Protein AF-A0A317ZGD7-F1 (afdb_monomer)

Structure (mmCIF, N/CA/C/O backbone):
data_AF-A0A317ZGD7-F1
#
_entry.id   AF-A0A317ZGD7-F1
#
loop_
_atom_site.group_PDB
_atom_site.id
_atom_site.type_symbol
_atom_site.label_atom_id
_atom_site.label_alt_id
_atom_site.label_comp_id
_atom_site.label_asym_id
_atom_site.label_entity_id
_atom_site.label_seq_id
_atom_site.pdbx_PDB_ins_code
_atom_site.Cartn_x
_atom_site.Cartn_y
_atom_site.Cartn_z
_atom_site.occupancy
_atom_site.B_iso_or_equiv
_atom_site.auth_seq_id
_atom_site.auth_comp_id
_atom_site.auth_asym_id
_atom_site.auth_atom_id
_atom_site.pdbx_PDB_model_num
ATOM 1 N N . MET A 1 1 ? -47.350 8.343 36.292 1.00 54.88 1 MET A N 1
ATOM 2 C CA . MET A 1 1 ? -46.719 8.288 34.961 1.00 54.88 1 MET A CA 1
ATOM 3 C C . MET A 1 1 ? -45.607 7.270 35.086 1.00 54.88 1 MET A C 1
ATOM 5 O O . MET A 1 1 ? -44.581 7.579 35.666 1.00 54.88 1 MET A O 1
ATOM 9 N N . SER A 1 2 ? -45.916 6.017 34.765 1.00 56.44 2 SER A N 1
ATOM 10 C CA . SER A 1 2 ? -44.999 4.886 34.892 1.00 56.44 2 SER A CA 1
ATOM 11 C C . SER A 1 2 ? -43.960 5.021 33.788 1.00 56.44 2 SER A C 1
ATOM 13 O O . SER A 1 2 ? -44.329 5.034 32.617 1.00 56.44 2 SER A O 1
ATOM 15 N N . GLU A 1 3 ? -42.694 5.179 34.152 1.00 64.69 3 GLU A N 1
ATOM 16 C CA . GLU A 1 3 ? -41.588 5.085 33.205 1.00 64.69 3 GLU A CA 1
ATOM 17 C C . GLU A 1 3 ? -41.587 3.657 32.649 1.00 64.69 3 GLU A C 1
ATOM 19 O O . GLU A 1 3 ? -41.229 2.699 33.335 1.00 64.69 3 GLU A O 1
ATOM 24 N N . GLU A 1 4 ? -42.093 3.497 31.429 1.00 64.81 4 GLU A N 1
ATOM 25 C CA . GLU A 1 4 ? -41.965 2.258 30.678 1.00 64.81 4 GLU A CA 1
ATOM 26 C C . GLU A 1 4 ? -40.477 2.075 30.379 1.00 64.81 4 GLU A C 1
ATOM 28 O O . GLU A 1 4 ? -39.902 2.736 29.515 1.00 64.81 4 GLU A O 1
ATOM 33 N N . ASN A 1 5 ? -39.828 1.217 31.163 1.00 69.00 5 ASN A N 1
ATOM 34 C CA . ASN A 1 5 ? -38.477 0.759 30.892 1.00 69.00 5 ASN A CA 1
ATOM 35 C C . ASN A 1 5 ? -38.528 -0.139 29.652 1.00 69.00 5 ASN A C 1
ATOM 37 O O . ASN A 1 5 ? -38.691 -1.355 29.762 1.00 69.00 5 ASN A O 1
ATOM 41 N N . VAL A 1 6 ? -38.444 0.481 28.474 1.00 70.06 6 VAL A N 1
ATOM 42 C CA . VAL A 1 6 ? -38.273 -0.214 27.199 1.00 70.06 6 VAL A CA 1
ATOM 43 C C . VAL A 1 6 ? -36.988 -1.040 27.307 1.00 70.06 6 VAL A C 1
ATOM 45 O O . VAL A 1 6 ? -35.926 -0.457 27.542 1.00 70.06 6 VAL A O 1
ATOM 48 N N . PRO A 1 7 ? -37.040 -2.376 27.161 1.00 64.75 7 PRO A N 1
ATOM 49 C CA . PRO A 1 7 ? -35.833 -3.181 27.091 1.00 64.75 7 PRO A CA 1
ATOM 50 C C . PRO A 1 7 ? -34.967 -2.654 25.945 1.00 64.75 7 PRO A C 1
ATOM 52 O O . PRO A 1 7 ? -35.361 -2.725 24.782 1.00 64.75 7 PRO A O 1
ATOM 55 N N . GLN A 1 8 ? -33.811 -2.073 26.269 1.00 61.53 8 GLN A N 1
ATOM 56 C CA . GLN A 1 8 ? -32.826 -1.707 25.261 1.00 61.53 8 GLN A CA 1
ATOM 57 C C . GLN A 1 8 ? -32.333 -3.005 24.625 1.00 61.53 8 GLN A C 1
ATOM 59 O O . GLN A 1 8 ? -31.647 -3.800 25.271 1.00 61.53 8 GLN A O 1
ATOM 64 N N . GLU A 1 9 ? -32.736 -3.243 23.378 1.00 64.88 9 GLU A N 1
ATOM 65 C CA . GLU A 1 9 ? -32.195 -4.326 22.567 1.00 64.88 9 GLU A CA 1
ATOM 66 C C . GLU A 1 9 ? -30.661 -4.209 22.580 1.00 64.88 9 GLU A C 1
ATOM 68 O O . GLU A 1 9 ? -30.147 -3.098 22.397 1.00 64.88 9 GLU A O 1
ATOM 73 N N . PRO A 1 10 ? -29.906 -5.292 22.852 1.00 63.34 10 PRO A N 1
ATOM 74 C CA . PRO A 1 10 ? -28.454 -5.228 22.820 1.00 63.34 10 PRO A CA 1
ATOM 75 C C . PRO A 1 10 ? -28.052 -4.731 21.436 1.00 63.34 10 PRO A C 1
ATOM 77 O O . PRO A 1 10 ? -28.355 -5.388 20.441 1.00 63.34 10 PRO A O 1
ATOM 80 N N . ALA A 1 11 ? -27.416 -3.559 21.364 1.00 62.47 11 ALA A N 1
ATOM 81 C CA . ALA A 1 11 ? -26.927 -3.023 20.105 1.00 62.47 11 ALA A CA 1
ATOM 82 C C . ALA A 1 11 ? -26.097 -4.117 19.422 1.00 62.47 11 ALA A C 1
ATOM 84 O O . ALA A 1 11 ? -25.090 -4.569 19.977 1.00 62.47 11 ALA A O 1
ATOM 85 N N . ALA A 1 12 ? -26.557 -4.590 18.259 1.00 61.56 12 ALA A N 1
ATOM 86 C CA . ALA A 1 12 ? -25.822 -5.568 17.473 1.00 61.56 12 ALA A CA 1
ATOM 87 C C . ALA A 1 12 ? -24.372 -5.073 17.327 1.00 61.56 12 ALA A C 1
ATOM 89 O O . ALA A 1 12 ? -24.178 -3.868 17.124 1.00 61.56 12 ALA A O 1
ATOM 90 N N . PRO A 1 13 ? -23.355 -5.945 17.470 1.00 60.28 13 PRO A N 1
ATOM 91 C CA . PRO A 1 13 ? -21.966 -5.524 17.365 1.00 60.28 13 PRO A CA 1
ATOM 92 C C . PRO A 1 13 ? -21.796 -4.721 16.079 1.00 60.28 13 PRO A C 1
ATOM 94 O O . PRO A 1 13 ? -22.162 -5.199 15.003 1.00 60.28 13 PRO A O 1
ATOM 97 N N . ALA A 1 14 ? -21.314 -3.482 16.213 1.00 67.88 14 ALA A N 1
ATOM 98 C CA . ALA A 1 14 ? -21.141 -2.574 15.090 1.00 67.88 14 ALA A CA 1
ATOM 99 C C . ALA A 1 14 ? -20.381 -3.308 13.978 1.00 67.88 14 ALA A C 1
ATOM 101 O O . ALA A 1 14 ? -19.248 -3.757 14.173 1.00 67.88 14 ALA A O 1
ATOM 102 N N . ALA A 1 15 ? -21.040 -3.511 12.836 1.00 81.50 15 ALA A N 1
ATOM 103 C CA . ALA A 1 15 ? -20.440 -4.217 11.717 1.00 81.50 15 ALA A CA 1
ATOM 104 C C . ALA A 1 15 ? -19.187 -3.455 11.263 1.00 81.50 15 ALA A C 1
ATOM 106 O O . ALA A 1 15 ? -19.225 -2.232 11.119 1.00 81.50 15 ALA A O 1
ATOM 107 N N . LYS A 1 16 ? -18.075 -4.170 11.043 1.00 86.19 16 LYS A N 1
ATOM 108 C CA . LYS A 1 16 ? -16.835 -3.549 10.562 1.00 86.19 16 LYS A CA 1
ATOM 109 C C . LYS A 1 16 ? -17.089 -2.765 9.271 1.00 86.19 16 LYS A C 1
ATOM 111 O O . LYS A 1 16 ? -17.817 -3.258 8.404 1.00 86.19 16 LYS A O 1
ATOM 116 N N . PRO A 1 17 ? -16.463 -1.587 9.105 1.00 92.44 17 PRO A N 1
ATOM 117 C CA . PRO A 1 17 ? -16.634 -0.800 7.896 1.00 92.44 17 PRO A CA 1
ATOM 118 C C . PRO A 1 17 ? -16.143 -1.584 6.672 1.00 92.44 17 PRO A C 1
ATOM 120 O O . PRO A 1 17 ? -15.146 -2.310 6.729 1.00 92.44 17 PRO A O 1
ATOM 123 N N . ALA A 1 18 ? -16.852 -1.449 5.551 1.00 92.88 18 ALA A N 1
ATOM 124 C CA . ALA A 1 18 ? -16.522 -2.163 4.321 1.00 92.88 18 ALA A CA 1
ATOM 125 C C . ALA A 1 18 ? -15.086 -1.839 3.862 1.00 92.88 18 ALA A C 1
ATOM 127 O O . ALA A 1 18 ? -14.723 -0.673 3.707 1.00 92.88 18 ALA A O 1
ATOM 128 N N . GLY A 1 19 ? -14.268 -2.872 3.634 1.00 92.75 19 GLY A N 1
ATOM 129 C CA . GLY A 1 19 ? -12.857 -2.736 3.257 1.00 92.75 19 GLY A CA 1
ATOM 130 C C . GLY A 1 19 ? -11.865 -2.785 4.425 1.00 92.75 19 GLY A C 1
ATOM 131 O O . GLY A 1 19 ? -10.657 -2.795 4.177 1.00 92.75 19 GLY A O 1
ATOM 132 N N . ALA A 1 20 ? -12.331 -2.859 5.677 1.00 96.12 20 ALA A N 1
ATOM 133 C CA . ALA A 1 20 ? -11.469 -3.047 6.849 1.00 96.12 20 ALA A CA 1
ATOM 134 C C . ALA A 1 20 ? -10.715 -4.391 6.837 1.00 96.12 20 ALA A C 1
ATOM 136 O O . ALA A 1 20 ? -9.606 -4.491 7.362 1.00 96.12 20 ALA A O 1
ATOM 137 N N . ASP A 1 21 ? -11.275 -5.413 6.185 1.00 95.31 21 ASP A N 1
ATOM 138 C CA . ASP A 1 21 ? -10.653 -6.724 5.956 1.00 95.31 21 ASP A CA 1
ATOM 139 C C . ASP A 1 21 ? -9.289 -6.618 5.254 1.00 95.31 21 ASP A C 1
ATOM 141 O O . ASP A 1 21 ? -8.371 -7.398 5.520 1.00 95.31 21 ASP A O 1
ATOM 145 N N . LYS A 1 22 ? -9.112 -5.586 4.423 1.00 96.88 22 LYS A N 1
ATOM 146 C CA . LYS A 1 22 ? -7.880 -5.346 3.671 1.00 96.88 22 LYS A CA 1
ATOM 147 C C . LYS A 1 22 ? -6.750 -4.794 4.529 1.00 96.88 22 LYS A C 1
ATOM 149 O O . LYS A 1 22 ? -5.599 -4.908 4.118 1.00 96.88 22 LYS A O 1
ATOM 154 N N . LYS A 1 23 ? -7.043 -4.212 5.697 1.00 97.38 23 LYS A N 1
ATOM 155 C CA . LYS A 1 23 ? -6.059 -3.516 6.542 1.00 97.38 23 LYS A CA 1
ATOM 156 C C . LYS A 1 23 ? -4.917 -4.428 6.965 1.00 97.38 23 LYS A C 1
ATOM 158 O O . LYS A 1 23 ? -3.752 -4.107 6.751 1.00 97.38 23 LYS A O 1
ATOM 163 N N . ILE A 1 24 ? -5.263 -5.585 7.528 1.00 97.81 24 ILE A N 1
ATOM 164 C CA . ILE A 1 24 ? -4.280 -6.546 8.038 1.00 97.81 24 ILE A CA 1
ATOM 165 C C . ILE A 1 24 ? -3.451 -7.110 6.881 1.00 97.81 24 ILE A C 1
ATOM 167 O O . ILE A 1 24 ? -2.225 -7.130 6.953 1.00 97.81 24 ILE A O 1
ATOM 171 N N . VAL A 1 25 ? -4.110 -7.505 5.787 1.00 97.94 25 VAL A N 1
ATOM 172 C CA . VAL A 1 25 ? -3.436 -8.067 4.608 1.00 97.94 25 VAL A CA 1
ATOM 173 C C . VAL A 1 25 ? -2.500 -7.040 3.968 1.00 97.94 25 VAL A C 1
ATOM 175 O O . VAL A 1 25 ? -1.334 -7.343 3.728 1.00 97.94 25 VAL A O 1
ATOM 178 N N . ALA A 1 26 ? -2.970 -5.811 3.741 1.00 97.50 26 ALA A N 1
ATOM 179 C CA . ALA A 1 26 ? -2.154 -4.741 3.179 1.00 97.50 26 ALA A CA 1
ATOM 180 C C . ALA A 1 26 ? -0.982 -4.379 4.102 1.00 97.50 26 ALA A C 1
ATOM 182 O O . ALA A 1 26 ? 0.132 -4.225 3.616 1.00 97.50 26 ALA A O 1
ATOM 183 N N . GLY A 1 27 ? -1.20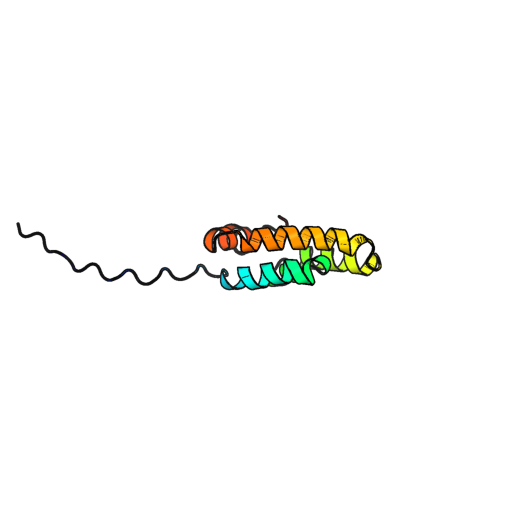4 -4.300 5.418 1.00 97.94 27 GLY A N 1
ATOM 184 C CA . GLY A 1 27 ? -0.161 -3.995 6.396 1.00 97.94 27 GLY A CA 1
ATOM 185 C C . GLY A 1 27 ? 0.951 -5.045 6.444 1.00 97.94 27 GLY A C 1
ATOM 186 O O . GLY A 1 27 ? 2.128 -4.708 6.346 1.00 97.94 27 GLY A O 1
ATOM 187 N N . ILE A 1 28 ? 0.593 -6.331 6.517 1.00 98.25 28 ILE A N 1
ATOM 188 C CA . ILE A 1 28 ? 1.571 -7.431 6.540 1.00 98.25 28 ILE A CA 1
ATOM 189 C C . ILE A 1 28 ? 2.344 -7.500 5.217 1.00 98.25 28 ILE A C 1
ATOM 191 O O . ILE A 1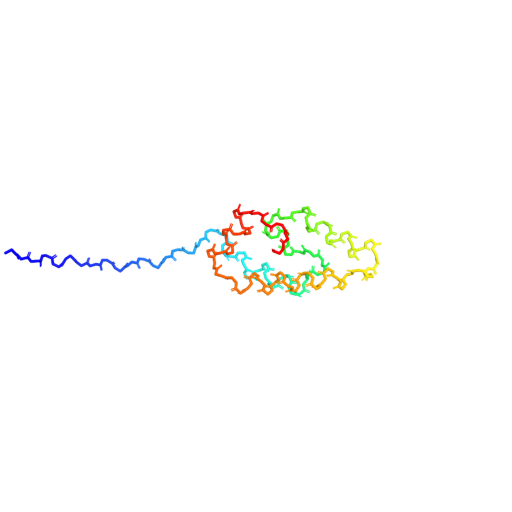 28 ? 3.571 -7.612 5.226 1.00 98.25 28 ILE A O 1
ATOM 195 N N . LEU A 1 29 ? 1.652 -7.396 4.077 1.00 98.00 29 LEU A N 1
ATOM 196 C CA . LEU A 1 29 ? 2.306 -7.408 2.766 1.00 98.00 29 LEU A CA 1
ATOM 197 C C . LEU A 1 29 ? 3.237 -6.209 2.577 1.00 98.00 29 LEU A C 1
ATOM 199 O O . LEU A 1 29 ? 4.282 -6.361 1.953 1.00 98.00 29 LEU A O 1
ATOM 203 N N . ALA A 1 30 ? 2.899 -5.050 3.140 1.00 97.50 30 ALA A N 1
ATOM 204 C CA . ALA A 1 30 ? 3.755 -3.872 3.094 1.00 97.50 30 ALA A CA 1
ATOM 205 C C . ALA A 1 30 ? 5.043 -4.064 3.918 1.00 97.50 30 ALA A C 1
ATOM 207 O O . ALA A 1 30 ? 6.103 -3.607 3.507 1.00 97.50 30 ALA A O 1
ATOM 208 N N . ILE A 1 31 ? 4.994 -4.803 5.031 1.00 97.88 31 ILE A N 1
ATOM 209 C CA . ILE A 1 31 ? 6.185 -5.106 5.844 1.00 97.88 31 ILE A CA 1
ATOM 210 C C . ILE A 1 31 ? 7.069 -6.164 5.171 1.00 97.88 31 ILE A C 1
ATOM 212 O O . ILE A 1 31 ? 8.281 -5.991 5.083 1.00 97.88 31 ILE A O 1
ATOM 216 N N . VAL A 1 32 ? 6.478 -7.266 4.699 1.00 97.06 32 VAL A N 1
ATOM 217 C CA . VAL A 1 32 ? 7.243 -8.419 4.189 1.00 97.06 32 VAL A CA 1
ATOM 218 C C . VAL A 1 32 ? 7.671 -8.220 2.734 1.00 97.06 32 VAL A C 1
ATOM 220 O O . VAL A 1 32 ? 8.780 -8.585 2.356 1.00 97.06 32 VAL A O 1
ATOM 223 N N . LEU A 1 33 ? 6.794 -7.641 1.910 1.00 95.75 33 LEU A N 1
ATOM 224 C CA . LEU A 1 33 ? 6.956 -7.503 0.457 1.00 95.75 33 LEU A CA 1
ATOM 225 C C . LEU A 1 33 ? 6.813 -6.042 -0.006 1.00 95.75 33 LEU A C 1
ATOM 227 O O . LEU A 1 33 ? 6.539 -5.778 -1.180 1.00 95.75 33 LEU A O 1
ATOM 231 N N . GLY A 1 34 ? 7.030 -5.084 0.900 1.00 93.00 34 GLY A N 1
ATOM 232 C CA . GLY A 1 34 ? 6.881 -3.653 0.635 1.00 93.00 34 GLY A CA 1
ATOM 233 C C . GLY A 1 34 ? 7.753 -3.140 -0.498 1.00 93.00 34 GLY A C 1
ATOM 234 O O . GLY A 1 34 ? 7.286 -2.354 -1.314 1.00 93.00 34 GLY A O 1
ATOM 235 N N . ALA A 1 35 ? 8.979 -3.655 -0.619 1.00 93.56 35 ALA A N 1
ATOM 236 C CA . ALA A 1 35 ? 9.896 -3.289 -1.697 1.00 93.56 35 ALA A CA 1
ATOM 237 C C . ALA A 1 35 ? 9.331 -3.579 -3.100 1.00 93.56 35 ALA A C 1
ATOM 239 O O . ALA A 1 35 ? 9.719 -2.926 -4.065 1.00 93.56 35 ALA A O 1
ATOM 240 N N . LEU A 1 36 ? 8.401 -4.530 -3.225 1.00 95.12 36 LEU A N 1
ATOM 241 C CA . LEU A 1 36 ? 7.744 -4.873 -4.488 1.00 95.12 36 LEU A CA 1
ATOM 242 C C . LEU A 1 36 ? 6.447 -4.077 -4.724 1.00 95.12 36 LEU A C 1
ATOM 244 O O . LEU A 1 36 ? 5.893 -4.133 -5.818 1.00 95.12 36 LEU A O 1
ATOM 248 N N . GLY A 1 37 ? 5.941 -3.366 -3.709 1.00 95.50 37 GLY A N 1
ATOM 249 C CA . GLY A 1 37 ? 4.697 -2.594 -3.780 1.00 95.50 37 GLY A CA 1
ATOM 250 C C . GLY A 1 37 ? 3.414 -3.427 -3.810 1.00 95.50 37 GLY A C 1
ATOM 251 O O . GLY A 1 37 ? 2.367 -2.918 -4.206 1.00 95.50 37 GLY A O 1
ATOM 252 N N . ILE A 1 38 ? 3.456 -4.703 -3.410 1.00 96.62 38 ILE A N 1
ATOM 253 C CA . ILE A 1 38 ? 2.312 -5.625 -3.548 1.00 96.62 38 ILE A CA 1
ATOM 254 C C . ILE A 1 38 ? 1.086 -5.146 -2.751 1.00 96.62 38 ILE A C 1
ATOM 256 O O . ILE A 1 38 ? -0.052 -5.255 -3.214 1.00 96.62 38 ILE A O 1
ATOM 260 N N . HIS A 1 39 ? 1.307 -4.552 -1.577 1.00 96.94 39 HIS A N 1
ATOM 261 C CA . HIS A 1 39 ? 0.250 -4.009 -0.720 1.00 96.94 39 HIS A CA 1
ATOM 262 C C . HIS A 1 39 ? -0.601 -2.934 -1.406 1.00 96.94 39 HIS A C 1
ATOM 264 O O . HIS A 1 39 ? -1.783 -2.805 -1.093 1.00 96.94 39 HIS A O 1
ATOM 270 N N . LYS A 1 40 ? -0.049 -2.204 -2.383 1.00 97.44 40 LYS A N 1
ATOM 271 C CA . LYS A 1 40 ? -0.775 -1.184 -3.154 1.00 97.44 40 LYS A CA 1
ATOM 272 C C . LYS A 1 40 ? -1.879 -1.781 -4.018 1.00 97.44 40 LYS A C 1
ATOM 274 O O . LYS A 1 40 ? -2.977 -1.228 -4.081 1.00 97.44 40 LYS A O 1
ATOM 279 N N . PHE A 1 41 ? -1.644 -2.944 -4.619 1.00 97.06 41 PHE A N 1
ATOM 280 C CA . PHE A 1 41 ? -2.641 -3.600 -5.468 1.00 97.06 41 PHE A CA 1
ATOM 281 C C . PHE A 1 41 ? -3.860 -4.074 -4.670 1.00 97.06 41 PHE A C 1
ATOM 283 O O . PHE A 1 41 ? -4.981 -3.981 -5.164 1.00 97.06 41 PHE A O 1
ATOM 290 N N . ILE A 1 42 ? -3.674 -4.467 -3.404 1.00 95.69 42 ILE A N 1
ATOM 291 C CA . ILE A 1 42 ? -4.775 -4.848 -2.498 1.00 95.69 42 ILE A CA 1
ATOM 292 C C . ILE A 1 42 ? -5.760 -3.685 -2.287 1.00 95.69 42 ILE A C 1
ATOM 294 O O . ILE A 1 42 ? -6.980 -3.881 -2.224 1.00 95.69 42 ILE A O 1
ATOM 298 N N . LEU A 1 43 ? -5.235 -2.459 -2.232 1.00 95.81 43 LEU A N 1
ATOM 299 C CA . LEU A 1 43 ? -6.005 -1.224 -2.050 1.00 95.81 43 LEU A CA 1
ATOM 300 C C . LEU A 1 43 ? -6.551 -0.651 -3.375 1.00 95.81 43 LEU A C 1
ATOM 302 O O . LEU A 1 43 ? -7.372 0.273 -3.381 1.00 95.81 43 LEU A O 1
ATOM 306 N N . GLY A 1 44 ? -6.142 -1.225 -4.511 1.00 95.81 44 GLY A N 1
ATOM 307 C CA . GLY A 1 44 ? -6.472 -0.750 -5.857 1.00 95.81 44 GLY A CA 1
ATOM 308 C C . GLY A 1 44 ? -5.562 0.374 -6.369 1.00 95.81 44 GLY A C 1
ATOM 309 O O . GLY A 1 44 ? -5.893 1.017 -7.365 1.00 95.81 44 GLY A O 1
ATOM 310 N N . TYR A 1 45 ? -4.420 0.612 -5.720 1.00 97.19 45 TYR A N 1
ATOM 311 C CA . TYR A 1 45 ? -3.402 1.601 -6.096 1.00 97.19 45 TYR A CA 1
ATOM 312 C C . TYR A 1 45 ? -2.440 1.042 -7.147 1.00 97.19 45 TYR A C 1
ATOM 314 O O . TYR A 1 45 ? -1.243 0.868 -6.925 1.00 97.19 45 TYR A O 1
ATOM 322 N N . THR A 1 46 ? -2.993 0.696 -8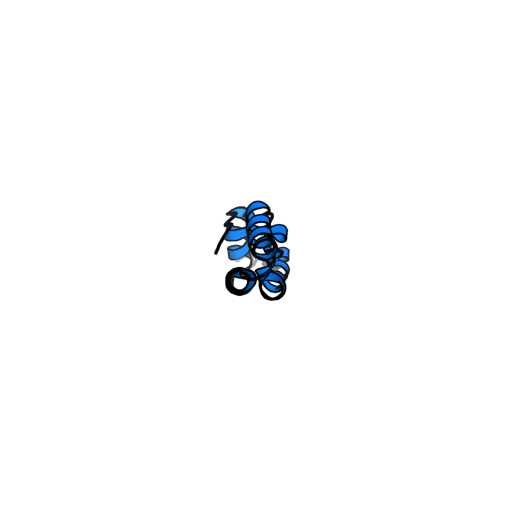.311 1.00 96.12 46 THR A N 1
ATOM 323 C CA . THR A 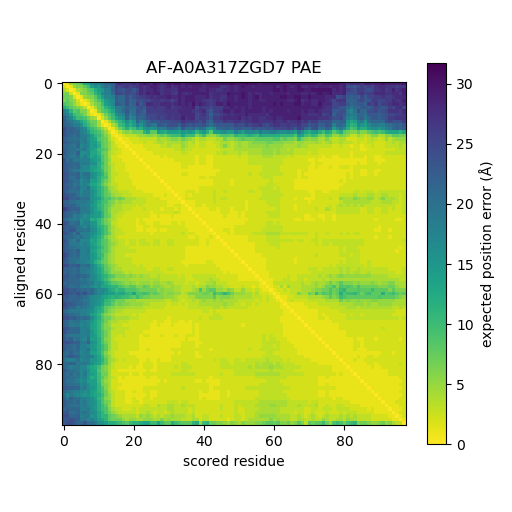1 46 ? -2.243 0.027 -9.386 1.00 96.12 46 THR A CA 1
ATOM 324 C C . THR A 1 46 ? -1.074 0.878 -9.881 1.00 96.12 46 THR A C 1
ATOM 326 O O . THR A 1 46 ? -0.008 0.343 -10.167 1.00 96.12 46 THR A O 1
ATOM 329 N N . LYS A 1 47 ? -1.244 2.204 -9.962 1.00 96.75 47 LYS A N 1
ATOM 330 C CA . LYS A 1 47 ? -0.200 3.113 -10.456 1.00 96.75 47 LYS A CA 1
ATOM 331 C C . LYS A 1 47 ? 1.001 3.121 -9.512 1.00 96.75 47 LYS A C 1
ATOM 333 O O . LYS A 1 47 ? 2.131 2.944 -9.949 1.00 96.75 47 LYS A O 1
ATOM 338 N N . GLU A 1 48 ? 0.744 3.271 -8.222 1.00 97.06 48 GLU A N 1
ATOM 339 C CA . GLU A 1 48 ? 1.741 3.305 -7.157 1.00 97.06 48 GLU A CA 1
ATOM 340 C C . GLU A 1 48 ? 2.455 1.958 -7.029 1.00 97.06 48 GLU A C 1
ATOM 342 O O . GLU A 1 48 ? 3.683 1.920 -6.985 1.00 97.06 48 GLU A O 1
ATOM 347 N N . GLY A 1 49 ? 1.705 0.852 -7.071 1.00 96.62 49 GLY A N 1
ATOM 348 C CA . GLY A 1 49 ? 2.276 -0.495 -7.072 1.00 96.62 49 GLY A CA 1
ATOM 349 C C . GLY A 1 49 ? 3.208 -0.740 -8.263 1.00 96.62 49 GLY A C 1
ATOM 350 O O . GLY A 1 49 ? 4.307 -1.261 -8.087 1.00 96.62 49 GLY A O 1
ATOM 351 N N . VAL A 1 50 ? 2.821 -0.302 -9.468 1.00 97.50 50 VAL A N 1
ATOM 352 C CA . VAL A 1 50 ? 3.677 -0.398 -10.663 1.00 97.50 50 VAL A CA 1
ATOM 353 C C . VAL A 1 50 ? 4.923 0.478 -10.532 1.00 97.50 50 VAL A C 1
ATOM 355 O O . VAL A 1 50 ? 6.002 0.029 -10.906 1.00 97.50 50 VAL A O 1
ATOM 358 N N . ILE A 1 51 ? 4.820 1.687 -9.969 1.00 96.25 51 ILE A N 1
ATOM 359 C CA . ILE A 1 51 ? 5.990 2.545 -9.718 1.00 96.25 51 ILE A CA 1
ATOM 360 C C . ILE A 1 51 ? 6.985 1.838 -8.791 1.00 96.25 51 ILE A C 1
ATOM 362 O O . ILE A 1 51 ? 8.164 1.755 -9.132 1.00 96.25 51 ILE A O 1
ATOM 366 N N . MET A 1 52 ? 6.526 1.288 -7.659 1.00 96.19 52 MET A N 1
ATOM 367 C CA . MET A 1 52 ? 7.403 0.563 -6.729 1.00 96.19 52 MET A CA 1
ATOM 368 C C . MET A 1 52 ? 8.058 -0.646 -7.403 1.00 96.19 52 MET A C 1
ATOM 370 O O . MET A 1 52 ? 9.267 -0.842 -7.279 1.00 96.19 52 MET A O 1
ATOM 374 N N . LEU A 1 53 ? 7.286 -1.417 -8.174 1.00 95.81 53 LEU A N 1
ATOM 375 C CA . LEU A 1 53 ? 7.790 -2.584 -8.890 1.00 95.81 53 LEU A CA 1
ATOM 376 C C . LEU A 1 53 ? 8.842 -2.204 -9.941 1.00 95.81 53 LEU A C 1
ATOM 378 O O . LEU A 1 53 ? 9.912 -2.808 -9.982 1.00 95.81 53 LEU A O 1
ATOM 382 N N . LEU A 1 54 ? 8.570 -1.192 -10.770 1.00 96.00 54 LEU A N 1
ATOM 383 C CA . LEU A 1 54 ? 9.498 -0.740 -11.807 1.00 96.00 54 LEU A CA 1
ATOM 384 C C . LEU A 1 54 ? 10.777 -0.169 -11.203 1.00 96.00 54 LEU A C 1
ATOM 386 O O . LEU A 1 54 ? 11.856 -0.495 -11.687 1.00 96.00 54 LEU A O 1
ATOM 390 N N . VAL A 1 55 ? 10.690 0.628 -10.134 1.00 94.19 55 VAL A N 1
ATOM 391 C CA . VAL A 1 55 ? 11.890 1.144 -9.462 1.00 94.19 55 VAL A CA 1
ATOM 392 C C . VAL A 1 55 ? 12.720 -0.008 -8.905 1.00 94.19 55 VAL A C 1
ATOM 394 O O . VAL A 1 55 ? 13.922 -0.060 -9.154 1.00 94.19 55 VAL A O 1
ATOM 397 N N . SER A 1 56 ? 12.107 -0.966 -8.215 1.00 91.12 56 SER A N 1
ATOM 398 C CA . SER A 1 56 ? 12.840 -2.099 -7.644 1.00 91.12 56 SER A CA 1
ATOM 399 C C . SER A 1 56 ? 13.453 -3.015 -8.711 1.00 91.12 56 SER A C 1
ATOM 401 O O . SER A 1 56 ? 14.586 -3.461 -8.541 1.00 91.12 56 SER A O 1
ATOM 403 N N . VAL A 1 57 ? 12.763 -3.262 -9.831 1.00 93.62 57 VAL A N 1
ATOM 404 C CA . VAL A 1 57 ? 13.223 -4.187 -10.885 1.00 93.62 57 VAL A CA 1
ATOM 405 C C . VAL A 1 57 ? 14.190 -3.528 -11.873 1.00 93.62 57 VAL A C 1
ATOM 407 O O . VAL A 1 57 ? 15.255 -4.083 -12.137 1.00 93.62 57 VAL A O 1
ATOM 410 N N . LEU A 1 58 ? 13.868 -2.344 -12.409 1.00 94.06 58 LEU A N 1
ATOM 411 C CA . LEU A 1 58 ? 14.694 -1.674 -13.428 1.00 94.06 58 LEU A CA 1
ATOM 412 C C . LEU A 1 58 ? 16.041 -1.204 -12.879 1.00 94.06 58 LEU A C 1
ATOM 414 O O . LEU A 1 58 ? 16.988 -1.012 -13.634 1.00 94.06 58 LEU A O 1
ATOM 418 N N . THR A 1 59 ? 16.136 -1.040 -11.562 1.00 91.94 59 THR A N 1
ATOM 419 C CA . THR A 1 59 ? 17.379 -0.660 -10.887 1.00 91.94 59 THR A CA 1
ATOM 420 C C . THR A 1 59 ? 18.180 -1.873 -10.419 1.00 91.94 59 THR A C 1
ATOM 422 O O . THR A 1 59 ? 19.135 -1.721 -9.661 1.00 91.94 59 THR A O 1
ATOM 425 N N . LEU A 1 60 ? 17.788 -3.081 -10.851 1.00 89.31 60 LEU A N 1
ATOM 426 C CA . LEU A 1 60 ? 18.371 -4.359 -10.432 1.00 89.31 60 LEU A CA 1
ATOM 427 C C . LEU A 1 60 ? 18.424 -4.508 -8.901 1.00 89.31 60 LEU A C 1
ATOM 429 O O . LEU A 1 60 ? 19.362 -5.076 -8.348 1.00 89.31 60 LEU A O 1
ATOM 433 N N . GLY A 1 61 ? 17.425 -3.964 -8.204 1.00 86.31 61 GLY A N 1
ATOM 434 C CA . GLY A 1 61 ? 17.341 -3.982 -6.747 1.00 86.31 61 GLY A CA 1
ATOM 435 C C . GLY A 1 61 ? 18.122 -2.878 -6.029 1.00 86.31 61 GLY A C 1
ATOM 436 O O .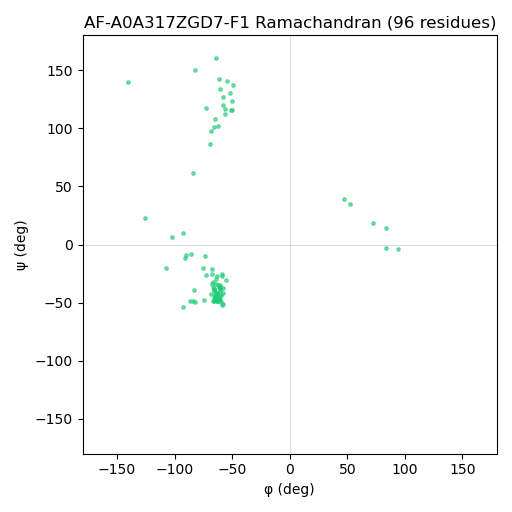 GLY A 1 61 ? 17.989 -2.763 -4.812 1.00 86.31 61 GLY A O 1
ATOM 437 N N . LEU A 1 62 ? 18.873 -2.019 -6.731 1.00 90.38 62 LEU A N 1
ATOM 438 C CA . LEU A 1 62 ? 19.687 -0.974 -6.094 1.00 90.38 62 LEU A CA 1
ATOM 439 C C . LEU A 1 62 ? 18.846 0.015 -5.273 1.00 90.38 62 LEU A C 1
ATOM 441 O O . LEU A 1 62 ? 19.281 0.459 -4.213 1.00 90.38 62 LEU A O 1
ATOM 445 N N . PHE A 1 63 ? 17.628 0.326 -5.725 1.00 91.25 63 PHE A N 1
ATOM 446 C CA . PHE A 1 63 ? 16.688 1.186 -4.996 1.00 91.25 63 PHE A CA 1
ATOM 447 C C . PHE A 1 63 ? 15.578 0.408 -4.271 1.00 91.25 63 PHE A C 1
ATOM 449 O O . PHE A 1 63 ? 14.688 1.017 -3.673 1.00 91.25 63 PHE A O 1
ATOM 456 N N . ALA A 1 64 ? 15.639 -0.929 -4.253 1.00 91.31 64 ALA A N 1
ATOM 457 C CA . ALA A 1 64 ? 14.632 -1.748 -3.579 1.00 91.31 64 ALA A CA 1
ATOM 458 C C . ALA A 1 64 ? 14.611 -1.520 -2.060 1.00 91.31 64 ALA A C 1
ATOM 460 O O . ALA A 1 64 ? 13.552 -1.611 -1.448 1.00 91.31 64 ALA A O 1
ATOM 461 N N . TRP A 1 65 ? 15.744 -1.160 -1.445 1.00 93.00 65 TRP A N 1
ATOM 462 C CA . TRP A 1 65 ? 15.791 -0.830 -0.016 1.00 93.00 65 TRP A CA 1
ATOM 463 C C . TRP A 1 65 ? 15.005 0.450 0.312 1.00 93.00 65 TRP A C 1
ATOM 465 O O . TRP A 1 65 ? 14.316 0.490 1.328 1.00 93.00 65 TRP A O 1
ATOM 475 N N . VAL A 1 66 ? 15.026 1.460 -0.571 1.00 95.00 66 VAL A N 1
ATOM 476 C CA . VAL A 1 66 ? 14.219 2.685 -0.419 1.00 95.00 66 VAL A CA 1
ATOM 477 C C . VAL A 1 66 ? 12.735 2.339 -0.499 1.00 95.00 66 VAL A C 1
ATOM 479 O O . VAL A 1 66 ? 11.963 2.727 0.375 1.00 95.00 66 VAL A O 1
ATOM 482 N N . MET A 1 67 ? 12.342 1.545 -1.500 1.00 95.50 67 MET A N 1
ATOM 483 C CA . MET A 1 67 ? 10.963 1.057 -1.629 1.00 95.50 67 MET A CA 1
ATOM 484 C C . MET A 1 67 ? 10.547 0.184 -0.438 1.00 95.50 67 MET A C 1
ATOM 486 O O . MET A 1 67 ? 9.406 0.258 0.013 1.00 95.50 67 MET A O 1
ATOM 490 N N . GLY A 1 68 ? 11.476 -0.596 0.118 1.00 95.38 68 GLY A N 1
ATOM 491 C CA . GLY A 1 68 ? 11.276 -1.383 1.331 1.00 95.38 68 GLY A CA 1
ATOM 492 C C . GLY A 1 68 ? 10.998 -0.517 2.558 1.00 95.38 68 GLY A C 1
ATOM 493 O O . GLY A 1 68 ? 10.073 -0.820 3.303 1.00 95.38 68 GLY A O 1
ATOM 494 N N . ILE A 1 69 ? 11.724 0.592 2.738 1.00 97.12 69 ILE A N 1
ATOM 495 C CA . ILE A 1 69 ? 11.464 1.550 3.826 1.00 97.12 69 ILE A CA 1
ATOM 496 C C . ILE A 1 69 ? 10.085 2.194 3.662 1.00 97.12 69 ILE A C 1
ATOM 498 O O . ILE A 1 69 ? 9.339 2.279 4.636 1.00 97.12 69 ILE A O 1
ATOM 502 N N . ILE A 1 70 ? 9.721 2.606 2.442 1.00 96.81 70 ILE A N 1
ATOM 503 C CA . ILE A 1 70 ? 8.386 3.157 2.158 1.00 96.81 70 ILE A CA 1
ATOM 504 C C . ILE A 1 70 ? 7.307 2.137 2.542 1.00 96.81 70 ILE A C 1
ATOM 506 O O . ILE A 1 70 ? 6.407 2.461 3.314 1.00 96.81 70 ILE A O 1
ATOM 510 N N . GLY A 1 71 ? 7.434 0.893 2.071 1.00 97.00 71 GLY A N 1
ATOM 511 C CA . GLY A 1 71 ? 6.503 -0.184 2.406 1.00 97.00 71 GLY A CA 1
ATOM 512 C C . GLY A 1 71 ? 6.446 -0.488 3.905 1.00 97.00 71 GLY A C 1
ATOM 513 O O .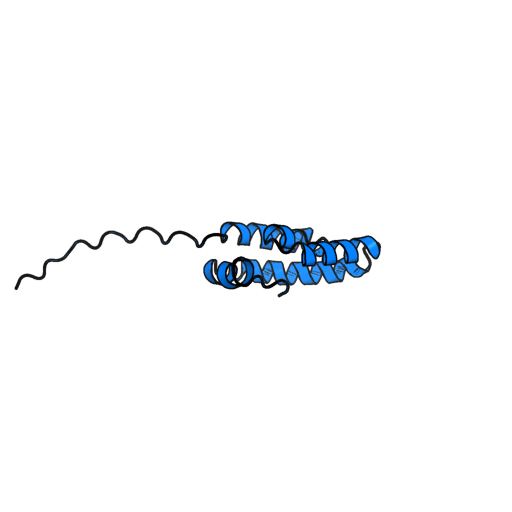 GLY A 1 71 ? 5.359 -0.644 4.449 1.00 97.00 71 GLY A O 1
ATOM 514 N N . LEU A 1 72 ? 7.580 -0.485 4.606 1.00 97.81 72 LEU A N 1
ATOM 515 C CA . LEU A 1 72 ? 7.626 -0.690 6.055 1.00 97.81 72 LEU A CA 1
ATOM 516 C C . LEU A 1 72 ? 6.857 0.404 6.809 1.00 97.81 72 LEU A C 1
ATOM 518 O O . LEU A 1 72 ? 6.042 0.094 7.679 1.00 97.81 72 LEU A O 1
ATOM 522 N N . VAL A 1 73 ? 7.088 1.675 6.461 1.00 98.06 73 VAL A N 1
ATOM 523 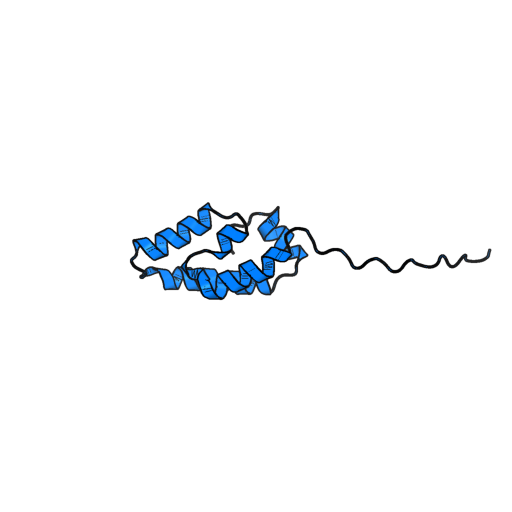C CA . VAL A 1 73 ? 6.392 2.819 7.071 1.00 98.06 73 VAL A CA 1
ATOM 524 C C . VAL A 1 73 ? 4.889 2.730 6.818 1.00 98.06 73 VAL A C 1
ATOM 526 O O . VAL A 1 73 ? 4.100 2.889 7.748 1.00 98.06 73 VAL A O 1
ATOM 529 N N . GLU A 1 74 ? 4.482 2.431 5.585 1.00 97.25 74 GLU A N 1
ATOM 530 C CA . GLU A 1 74 ? 3.068 2.263 5.246 1.00 97.25 74 GLU A CA 1
ATOM 531 C C . GLU A 1 74 ? 2.442 1.057 5.945 1.00 97.25 74 GLU A C 1
ATOM 533 O O . GLU A 1 74 ? 1.325 1.156 6.443 1.00 97.25 74 GLU A O 1
ATOM 538 N N . GLY A 1 75 ? 3.167 -0.054 6.058 1.00 97.69 75 GLY A N 1
ATOM 539 C CA . GLY A 1 75 ? 2.704 -1.246 6.756 1.00 97.69 75 GLY A CA 1
ATOM 540 C C . GLY A 1 75 ? 2.429 -0.988 8.231 1.00 97.69 75 GLY A C 1
ATOM 541 O O . GLY A 1 75 ? 1.352 -1.329 8.721 1.00 97.69 75 GLY A O 1
ATOM 542 N N . ILE A 1 76 ? 3.354 -0.312 8.920 1.00 98.06 76 ILE A N 1
ATOM 543 C CA . ILE A 1 76 ? 3.147 0.120 10.308 1.00 98.06 76 ILE A CA 1
ATOM 544 C C . ILE A 1 76 ? 1.944 1.065 10.380 1.00 98.06 76 ILE A C 1
ATOM 546 O O . ILE A 1 76 ? 1.052 0.842 11.191 1.00 98.06 76 ILE A O 1
ATOM 550 N N . MET A 1 77 ? 1.871 2.066 9.500 1.00 97.38 77 MET A N 1
ATOM 551 C CA . MET A 1 77 ? 0.783 3.048 9.488 1.00 97.38 77 MET A CA 1
ATOM 552 C C . MET A 1 77 ? -0.598 2.423 9.252 1.00 97.38 77 MET A C 1
ATOM 554 O O . MET A 1 77 ? -1.583 2.857 9.848 1.00 97.38 77 MET A O 1
ATOM 558 N N . TYR A 1 78 ? -0.695 1.403 8.398 1.00 97.81 78 TYR A N 1
ATOM 559 C CA . TYR A 1 78 ? -1.947 0.682 8.167 1.00 97.81 78 TYR A CA 1
ATOM 560 C C . TYR A 1 78 ? -2.350 -0.118 9.404 1.00 97.81 78 TYR A C 1
ATOM 562 O O . TYR A 1 78 ? -3.520 -0.107 9.782 1.00 97.81 78 TYR A O 1
ATOM 570 N N . LEU A 1 79 ? -1.393 -0.790 10.047 1.00 97.69 79 LEU A N 1
ATOM 571 C CA . LEU A 1 79 ? -1.656 -1.631 11.214 1.00 97.69 79 LEU A CA 1
ATOM 572 C C . LEU A 1 79 ? -1.961 -0.826 12.483 1.00 97.69 79 LEU A C 1
ATOM 574 O O . LEU A 1 79 ? -2.667 -1.334 13.351 1.00 97.69 79 LEU A O 1
ATOM 578 N N . THR A 1 80 ? -1.473 0.412 12.590 1.00 97.62 80 THR A N 1
ATOM 579 C CA . THR A 1 80 ? -1.707 1.274 13.760 1.00 97.62 80 THR A CA 1
ATOM 580 C C . THR A 1 80 ? -2.960 2.144 13.658 1.00 97.62 80 THR A C 1
ATOM 582 O O . THR A 1 80 ? -3.341 2.754 14.654 1.00 97.62 80 THR A O 1
ATOM 585 N N . LYS A 1 81 ? -3.626 2.197 12.498 1.00 96.00 81 LYS A N 1
ATOM 586 C CA . LYS A 1 81 ? -4.899 2.916 12.317 1.00 96.00 81 LYS A CA 1
ATOM 587 C C . LYS A 1 81 ? -6.105 2.097 12.771 1.00 96.00 81 LYS A C 1
ATOM 589 O O . LYS A 1 81 ? -6.122 0.862 12.648 1.00 96.00 81 LYS A O 1
ATOM 594 N N . SER A 1 82 ? -7.156 2.787 13.221 1.00 97.06 82 SER A N 1
ATOM 595 C CA . SER A 1 82 ? -8.461 2.143 13.412 1.00 97.06 82 SER A CA 1
ATOM 596 C C . SER A 1 82 ? -9.027 1.651 12.068 1.00 97.06 82 SER A C 1
ATOM 598 O O . SER A 1 82 ? -8.584 2.077 10.996 1.00 97.06 82 SER A O 1
ATOM 600 N N . ASP A 1 83 ? -9.981 0.717 12.103 1.00 96.75 83 ASP A N 1
ATOM 601 C CA . ASP A 1 83 ? -10.620 0.210 10.879 1.00 96.75 83 ASP A CA 1
ATOM 602 C C . ASP A 1 83 ? -11.333 1.350 10.124 1.00 96.75 83 ASP A C 1
ATOM 604 O O . ASP A 1 83 ? -11.238 1.444 8.900 1.00 96.75 83 ASP A O 1
ATOM 608 N N . GLU A 1 84 ? -11.969 2.268 10.850 1.00 95.62 84 GLU A N 1
ATOM 609 C CA . GLU A 1 84 ? -12.671 3.437 10.316 1.00 95.62 84 GLU A CA 1
ATOM 610 C C . GLU A 1 84 ? -11.700 4.423 9.665 1.00 95.62 84 GLU A C 1
ATOM 612 O O . GLU A 1 84 ? -11.917 4.845 8.528 1.00 95.62 84 GLU A O 1
ATOM 617 N N . GLU A 1 85 ? -10.604 4.761 10.349 1.00 96.62 85 GLU A N 1
ATOM 618 C CA . GLU A 1 85 ? -9.582 5.668 9.823 1.00 96.62 85 GLU A CA 1
ATOM 619 C C . GLU A 1 85 ? -8.904 5.095 8.580 1.00 96.62 85 GLU A C 1
ATOM 621 O O . GLU A 1 85 ? -8.657 5.819 7.608 1.00 96.62 85 GLU A O 1
ATOM 626 N N . PHE A 1 86 ? -8.602 3.794 8.596 1.00 97.50 86 PHE A N 1
ATOM 627 C CA . PHE A 1 86 ? -8.020 3.100 7.456 1.00 97.50 86 PHE A CA 1
ATOM 628 C C . PHE A 1 86 ? -8.964 3.136 6.252 1.00 97.50 86 PHE A C 1
ATOM 630 O O . PHE A 1 86 ? -8.544 3.511 5.155 1.00 97.50 86 PHE A O 1
ATOM 637 N N . VAL A 1 87 ? -10.242 2.804 6.453 1.00 97.31 87 VAL A N 1
ATOM 638 C CA . VAL A 1 87 ? -11.247 2.818 5.384 1.00 97.31 87 VAL A CA 1
ATOM 639 C C . VAL A 1 87 ? -11.457 4.236 4.852 1.00 97.31 87 VAL A C 1
ATOM 641 O O . VAL A 1 87 ? -11.398 4.448 3.638 1.00 97.31 87 VAL A O 1
ATOM 644 N N . ALA A 1 88 ? -11.617 5.227 5.731 1.00 97.44 88 ALA A N 1
ATOM 645 C CA . ALA A 1 88 ? -11.781 6.623 5.336 1.00 97.44 88 ALA A CA 1
ATOM 646 C C . ALA A 1 88 ? -10.589 7.129 4.507 1.00 97.44 88 ALA A C 1
ATOM 648 O O . ALA A 1 88 ? -10.782 7.782 3.484 1.00 97.44 88 ALA A O 1
ATOM 649 N N . THR A 1 89 ? -9.364 6.775 4.901 1.00 97.31 89 THR A N 1
ATOM 650 C CA . THR A 1 89 ? -8.138 7.287 4.274 1.00 97.31 89 THR A CA 1
ATOM 651 C C . THR A 1 89 ? -7.762 6.531 2.996 1.00 97.31 89 THR A C 1
ATOM 653 O O . THR A 1 89 ? -7.493 7.147 1.963 1.00 97.31 89 THR A O 1
ATOM 656 N N . TYR A 1 90 ? -7.728 5.196 3.047 1.00 97.12 90 TYR A N 1
ATOM 657 C CA . TYR A 1 90 ? -7.115 4.369 2.000 1.00 97.12 90 TYR A CA 1
ATOM 658 C C . TYR A 1 90 ? -8.111 3.611 1.123 1.00 97.12 90 TYR A C 1
ATOM 660 O O . TYR A 1 90 ? -7.777 3.209 0.011 1.00 97.12 90 TYR A O 1
ATOM 668 N N . ILE A 1 91 ? -9.341 3.410 1.585 1.00 96.44 91 ILE A N 1
ATOM 669 C CA . ILE A 1 91 ? -10.371 2.789 0.748 1.00 96.44 91 ILE A CA 1
ATOM 670 C C . ILE A 1 91 ? -11.161 3.880 0.029 1.00 96.44 91 ILE A C 1
ATOM 672 O O . ILE A 1 91 ? -11.201 3.892 -1.204 1.00 96.44 91 ILE A O 1
ATOM 676 N N . ASN A 1 92 ? -11.700 4.833 0.790 1.00 96.06 92 ASN A N 1
ATOM 677 C CA . ASN A 1 92 ? -12.552 5.906 0.278 1.00 96.06 92 ASN A CA 1
ATOM 678 C C . ASN A 1 92 ? -11.731 7.111 -0.198 1.00 96.06 92 ASN A C 1
ATOM 680 O O . ASN A 1 92 ? -11.921 7.583 -1.315 1.00 96.06 92 ASN A O 1
ATOM 684 N N . GLY A 1 93 ? -10.786 7.579 0.622 1.00 95.62 93 GLY A N 1
ATOM 685 C CA . GLY A 1 93 ? -9.949 8.746 0.325 1.00 95.62 93 GLY A CA 1
ATOM 686 C C . GLY A 1 93 ? -8.862 8.506 -0.723 1.00 95.62 93 GLY A C 1
ATOM 687 O O . GLY A 1 93 ? -8.236 9.461 -1.176 1.00 95.62 93 GLY A O 1
ATOM 688 N N . LYS A 1 94 ? -8.635 7.244 -1.116 1.00 95.94 94 LYS A N 1
ATOM 689 C CA . LYS A 1 94 ? -7.665 6.833 -2.144 1.00 95.94 94 LYS A CA 1
ATOM 690 C C . LYS A 1 94 ? -6.281 7.486 -1.994 1.00 95.94 94 LYS A C 1
ATOM 692 O O . LYS A 1 94 ? -5.633 7.847 -2.976 1.00 95.94 94 LYS A O 1
ATOM 697 N N . LYS A 1 95 ? -5.811 7.624 -0.754 1.00 96.06 95 LYS A N 1
ATOM 698 C CA . LYS A 1 95 ? -4.491 8.159 -0.430 1.00 96.06 95 LYS A CA 1
ATOM 699 C C . LYS A 1 95 ? -3.370 7.205 -0.881 1.00 96.06 95 LYS A C 1
ATOM 701 O O . LYS A 1 95 ? -3.048 6.234 -0.199 1.00 96.06 95 LYS A O 1
ATOM 706 N N . GLY A 1 96 ? -2.803 7.486 -2.056 1.00 89.88 96 GLY A N 1
ATOM 707 C CA . GLY A 1 96 ? -1.842 6.616 -2.745 1.00 89.88 96 GLY A CA 1
ATOM 708 C C . GLY A 1 96 ? -0.480 6.468 -2.062 1.00 89.88 96 GLY A C 1
ATOM 709 O O . GLY A 1 96 ? 0.146 5.427 -2.222 1.00 89.88 96 GLY A O 1
ATOM 710 N N . TRP A 1 97 ? -0.050 7.439 -1.254 1.00 92.62 97 TRP A N 1
ATOM 711 C CA . TRP A 1 97 ? 1.203 7.404 -0.484 1.00 92.62 97 TRP A CA 1
ATOM 712 C C . TRP A 1 97 ? 0.994 8.008 0.907 1.00 92.62 97 TRP A C 1
ATOM 714 O O . TRP A 1 97 ? 0.293 9.023 0.999 1.00 92.62 97 TRP A O 1
ATOM 724 N N . PHE A 1 98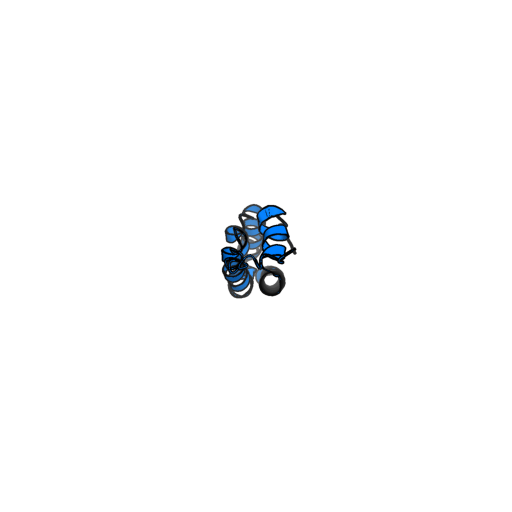 ? 1.611 7.384 1.925 1.00 85.94 98 PHE A N 1
ATOM 725 C CA . PHE A 1 98 ? 1.650 7.798 3.344 1.00 85.94 98 PHE A CA 1
ATOM 726 C C . PHE A 1 98 ? 0.384 8.495 3.836 1.00 85.94 98 PHE A C 1
ATOM 728 O O . PHE A 1 98 ? 0.402 9.745 3.939 1.00 85.94 98 PHE A O 1
#

Solvent-accessible surface area (backbone atoms only — not comparable to full-atom values): 5324 Å² total; per-r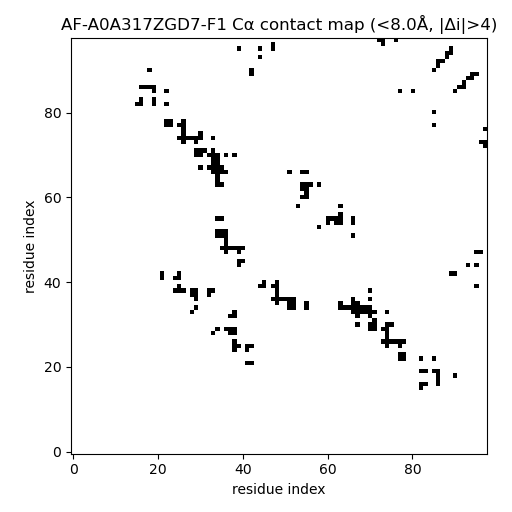esidue (Å²): 134,81,81,78,80,70,81,77,73,78,76,70,78,80,73,78,56,82,66,37,80,48,36,62,57,29,14,51,34,9,55,79,41,10,25,50,18,57,26,30,50,77,62,66,33,54,69,56,17,49,50,31,32,48,48,18,55,78,48,76,43,74,48,20,62,60,32,29,50,53,17,35,54,44,10,53,53,42,62,73,42,54,55,63,58,41,24,52,41,41,64,72,56,56,56,79,67,131

Radius of gyration: 19.33 Å; Cα contacts (8 Å, |Δi|>4): 134; chains: 1; bounding box: 66×17×48 Å

pLDDT: mean 90.73, std 11.67, range [54.88, 98.25]

Sequence (98 aa):
MSEENVPQEPAAPAAKPAGADKKIVAGILAIVLGALGIHKFILGYTKEGVIMLLVSVLTLGLFAWVMGIIGLVEGIMYLTKSDEEFVATYINGKKGWF

Mean predicted aligned error: 7.21 Å

InterPro domains:
  IPR007829 TM2 domain [PF05154] (22-66)

Organism: NCBI:txid2174842

Foldseek 3Di:
DDPPPDPDDPPDPPDQPPPLVLLLVLLVCLQPVQQQLPSCVSLVNVVLNVVSNCVCVVVVNPCSVVSSVQSNVVSVVSVPDDSVRNCVCRNVVVPNGD

Secondary structure (DSSP, 8-state):
--------------PPPTTTHHHHHHHHHHHHHGGGTHHHHHHT-HHHHHHHHHHHHHTTTTTHHHHHHHHHHHHHHHHHS-HHHHIIIIIIS-----